Protein AF-A0A937Q9D7-F1 (afdb_monomer_lite)

Structure (mmCIF, N/CA/C/O backbone):
data_AF-A0A937Q9D7-F1
#
_entry.id   AF-A0A937Q9D7-F1
#
loop_
_atom_site.group_PDB
_atom_site.id
_atom_site.type_symbol
_atom_site.label_atom_id
_atom_site.label_alt_id
_atom_site.label_comp_id
_atom_site.label_asym_id
_atom_site.label_entity_id
_atom_site.label_seq_id
_atom_site.pdbx_PDB_ins_code
_atom_site.Cartn_x
_atom_site.Cartn_y
_atom_site.Cartn_z
_atom_site.occupancy
_atom_site.B_iso_or_equiv
_atom_site.auth_seq_id
_atom_site.auth_comp_id
_atom_site.auth_asym_id
_atom_site.auth_atom_id
_atom_site.pdbx_PDB_model_num
ATOM 1 N N . MET A 1 1 ? -48.364 -71.935 20.765 1.00 46.84 1 MET A N 1
ATOM 2 C CA . MET A 1 1 ? -47.152 -71.341 20.152 1.00 46.84 1 MET A CA 1
ATOM 3 C C . MET A 1 1 ? -46.944 -69.944 20.730 1.00 46.84 1 MET A C 1
ATOM 5 O O . MET A 1 1 ? -47.754 -69.071 20.459 1.00 46.84 1 MET A O 1
ATOM 9 N N . ARG A 1 2 ? -45.945 -69.744 21.603 1.00 45.09 2 ARG A N 1
ATOM 10 C CA . ARG A 1 2 ? -45.611 -68.429 22.186 1.00 45.09 2 ARG A CA 1
ATOM 11 C C . ARG A 1 2 ? -44.503 -67.786 21.354 1.00 45.09 2 ARG A C 1
ATOM 13 O O . ARG A 1 2 ? -43.410 -68.337 21.288 1.00 45.09 2 ARG A O 1
ATOM 20 N N . VAL A 1 3 ? -44.779 -66.634 20.749 1.00 51.69 3 VAL A N 1
ATOM 21 C CA . VAL A 1 3 ? -43.766 -65.809 20.076 1.00 51.69 3 VAL A CA 1
ATOM 22 C C . VAL A 1 3 ? -43.289 -64.756 21.074 1.00 51.69 3 VAL A C 1
ATOM 24 O O . VAL A 1 3 ? -44.047 -63.870 21.465 1.00 51.69 3 VAL A O 1
ATOM 27 N N . ALA A 1 4 ? -42.047 -64.891 21.532 1.00 53.00 4 ALA A N 1
ATOM 28 C CA . ALA A 1 4 ? -41.408 -63.940 22.432 1.00 53.00 4 ALA A CA 1
ATOM 29 C C . ALA A 1 4 ? -41.024 -62.663 21.665 1.00 53.00 4 ALA A C 1
ATOM 31 O O . ALA A 1 4 ? -40.220 -62.710 20.735 1.00 53.00 4 ALA A O 1
ATOM 32 N N . LYS A 1 5 ? -41.582 -61.515 22.062 1.00 58.03 5 LYS A N 1
ATOM 33 C CA . LYS A 1 5 ? -41.148 -60.190 21.595 1.00 58.03 5 LYS A CA 1
ATOM 34 C C . LYS A 1 5 ? -39.935 -59.754 22.425 1.00 58.03 5 LYS A C 1
ATOM 36 O O . LYS A 1 5 ? -40.060 -59.582 23.634 1.00 58.03 5 LYS A O 1
ATOM 41 N N . ARG A 1 6 ? -38.765 -59.593 21.797 1.00 57.94 6 ARG A N 1
ATOM 42 C CA . ARG A 1 6 ? -37.577 -58.983 22.428 1.00 57.94 6 ARG A CA 1
ATOM 43 C C . ARG A 1 6 ? -37.662 -57.451 22.320 1.00 57.94 6 ARG A C 1
ATOM 45 O O . ARG A 1 6 ? -38.035 -56.974 21.248 1.00 57.94 6 ARG A O 1
ATOM 52 N N . PRO A 1 7 ? -37.326 -56.676 23.369 1.00 53.84 7 PRO A N 1
ATOM 53 C CA . PRO A 1 7 ? -37.345 -55.222 23.294 1.00 53.84 7 PRO A CA 1
ATOM 54 C C . PRO A 1 7 ? -36.104 -54.693 22.564 1.00 53.84 7 PRO A C 1
ATOM 56 O O . PRO A 1 7 ? -34.969 -55.072 22.849 1.00 53.84 7 PRO A O 1
ATOM 59 N N . LEU A 1 8 ? -36.357 -53.808 21.604 1.00 56.91 8 LEU A N 1
ATOM 60 C CA . LEU A 1 8 ? -35.384 -53.100 20.783 1.00 56.91 8 LEU A CA 1
ATOM 61 C C . LEU A 1 8 ? -34.920 -51.843 21.539 1.00 56.91 8 LEU A C 1
ATOM 63 O O . LEU A 1 8 ? -35.506 -50.778 21.381 1.00 56.91 8 LEU A O 1
ATOM 67 N N . ILE A 1 9 ? -33.916 -51.953 22.407 1.00 57.06 9 ILE A N 1
ATOM 68 C CA . ILE A 1 9 ? -33.336 -50.785 23.095 1.00 57.06 9 ILE A CA 1
ATOM 69 C C . ILE A 1 9 ? -31.821 -50.939 23.111 1.00 57.06 9 ILE A C 1
ATOM 71 O O . ILE A 1 9 ? -31.290 -51.428 24.092 1.00 57.06 9 ILE A O 1
ATOM 75 N N . PHE A 1 10 ? -31.112 -50.574 22.038 1.00 50.47 10 PHE A N 1
ATOM 76 C CA . PHE A 1 10 ? -29.638 -50.539 22.081 1.00 50.47 10 PHE A CA 1
ATOM 77 C C . PHE A 1 10 ? -28.997 -49.660 20.994 1.00 50.47 10 PHE A C 1
ATOM 79 O O . PHE A 1 10 ? -28.004 -50.065 20.409 1.00 50.47 10 PHE A O 1
ATOM 86 N N . HIS A 1 11 ? -29.528 -48.477 20.659 1.00 49.62 11 HIS A N 1
ATOM 87 C CA . HIS A 1 11 ? -28.876 -47.601 19.655 1.00 49.62 11 HIS A CA 1
ATOM 88 C C . HIS A 1 11 ? -28.553 -46.168 20.132 1.00 49.62 11 HIS A C 1
ATOM 90 O O . HIS A 1 11 ? -27.948 -45.417 19.376 1.00 49.62 11 HIS A O 1
ATOM 96 N N . SER A 1 12 ? -28.859 -45.770 21.377 1.00 50.38 12 SER A N 1
ATOM 97 C CA . SER A 1 12 ? -28.659 -44.373 21.829 1.00 50.38 12 SER A CA 1
ATOM 98 C C . SER A 1 12 ? -27.481 -44.131 22.789 1.00 50.38 12 SER A C 1
ATOM 100 O O . SER A 1 12 ? -27.460 -43.100 23.456 1.00 50.38 12 SER A O 1
ATOM 102 N N . LEU A 1 13 ? -26.506 -45.045 22.897 1.00 51.97 13 LEU A N 1
ATOM 103 C CA . LEU A 1 13 ? -25.397 -44.906 23.864 1.00 51.97 13 LEU A CA 1
ATOM 104 C C . LEU A 1 13 ? -24.037 -44.524 23.240 1.00 51.97 13 LEU A C 1
ATOM 106 O O . LEU A 1 13 ? -23.070 -44.327 23.965 1.00 51.97 13 LEU A O 1
ATOM 110 N N . LEU A 1 14 ? -23.952 -44.390 21.910 1.00 52.66 14 LEU A N 1
ATOM 111 C CA . LEU A 1 14 ? -22.683 -44.203 21.180 1.00 52.66 14 LEU A CA 1
ATOM 112 C C . LEU A 1 14 ? -22.580 -42.863 20.425 1.00 52.66 14 LEU A C 1
ATOM 114 O O . LEU A 1 14 ? -21.664 -42.665 19.638 1.00 52.66 14 LEU A O 1
ATOM 118 N N . ILE A 1 15 ? -23.507 -41.927 20.659 1.00 54.16 15 ILE A N 1
ATOM 119 C CA . ILE A 1 15 ? -23.496 -40.592 20.022 1.00 54.16 15 ILE A CA 1
ATOM 120 C C . ILE A 1 15 ? -22.912 -39.529 20.971 1.00 54.16 15 ILE A C 1
ATOM 122 O O . ILE A 1 15 ? -22.210 -38.617 20.543 1.00 54.16 15 ILE A O 1
ATOM 126 N N . ILE A 1 16 ? -23.134 -39.684 22.278 1.00 56.09 16 ILE A N 1
ATOM 127 C CA . ILE A 1 16 ? -22.709 -38.732 23.315 1.00 56.09 16 ILE A CA 1
ATOM 128 C C . ILE A 1 16 ? -21.172 -38.603 23.439 1.00 56.09 16 ILE A C 1
ATOM 130 O O . ILE A 1 16 ? -20.695 -37.467 23.487 1.00 56.09 16 ILE A O 1
ATOM 134 N N . PRO A 1 17 ? -20.357 -39.684 23.434 1.00 54.94 17 PRO A N 1
ATOM 135 C CA . PRO A 1 17 ? -18.904 -39.528 23.555 1.00 54.94 17 PRO A CA 1
ATOM 136 C C . PRO A 1 17 ? -18.255 -38.940 22.291 1.00 54.94 17 PRO A C 1
ATOM 138 O O . PRO A 1 17 ? -17.261 -38.226 22.395 1.00 54.94 17 PRO A O 1
ATOM 141 N N . PHE A 1 18 ? -18.833 -39.176 21.107 1.00 54.84 18 PHE A N 1
ATOM 142 C CA . PHE A 1 18 ? -18.338 -38.595 19.855 1.00 54.84 18 PHE A CA 1
ATOM 143 C C . PHE A 1 18 ? -18.594 -37.081 19.796 1.00 54.84 18 PHE A C 1
ATOM 145 O O . PHE A 1 18 ? -17.714 -36.323 19.397 1.00 54.84 18 PHE A O 1
ATOM 152 N N . LEU A 1 19 ? -19.758 -36.621 20.274 1.00 56.25 19 LEU A N 1
ATOM 153 C CA . LEU A 1 19 ? -20.078 -35.192 20.332 1.00 56.25 19 LEU A CA 1
ATOM 154 C C . LEU A 1 19 ? -19.148 -34.428 21.292 1.00 56.25 19 LEU A C 1
ATOM 156 O O . LEU A 1 19 ? -18.675 -33.342 20.960 1.00 56.25 19 LEU A O 1
ATOM 160 N N . LEU A 1 20 ? -18.835 -35.019 22.451 1.00 56.97 20 LEU A N 1
ATOM 161 C CA . LEU A 1 20 ? -17.885 -34.455 23.416 1.00 56.97 20 LEU A CA 1
ATOM 162 C C . LEU A 1 20 ? -16.473 -34.330 22.825 1.00 56.97 20 LEU A C 1
ATOM 164 O O . LEU A 1 20 ? -15.837 -33.292 22.996 1.00 56.97 20 LEU A O 1
ATOM 168 N N . PHE A 1 21 ? -16.010 -35.328 22.067 1.00 56.12 21 PHE A N 1
ATOM 169 C CA . PHE A 1 21 ? -14.682 -35.307 21.442 1.00 56.12 21 PHE A CA 1
ATOM 170 C C . PHE A 1 21 ? -14.539 -34.225 20.354 1.00 56.12 21 PHE A C 1
ATOM 172 O O . PHE A 1 21 ? -13.489 -33.595 20.230 1.00 56.12 21 PHE A O 1
ATOM 179 N N . VAL A 1 22 ? -15.605 -33.953 19.590 1.00 57.72 22 VAL A N 1
ATOM 180 C CA . VAL A 1 22 ? -15.598 -32.892 18.565 1.00 57.72 22 VAL A CA 1
ATOM 181 C C . VAL A 1 22 ? -15.504 -31.496 19.199 1.00 57.72 22 VAL A C 1
ATOM 183 O O . VAL A 1 22 ? -14.826 -30.622 18.658 1.00 57.72 22 VAL A O 1
ATOM 186 N N . THR A 1 23 ? -16.118 -31.274 20.367 1.00 56.69 23 THR A N 1
ATOM 187 C CA . THR A 1 23 ? -16.059 -29.962 21.041 1.00 56.69 23 THR A CA 1
ATOM 188 C C . THR A 1 23 ? -14.680 -29.627 21.616 1.00 56.69 23 THR A C 1
ATOM 190 O O . THR A 1 23 ? -14.238 -28.484 21.501 1.00 56.69 23 THR A O 1
ATOM 193 N N . THR A 1 24 ? -13.948 -30.602 22.164 1.00 59.19 24 THR A N 1
ATOM 194 C CA . THR A 1 24 ? -12.579 -30.385 22.667 1.00 59.19 24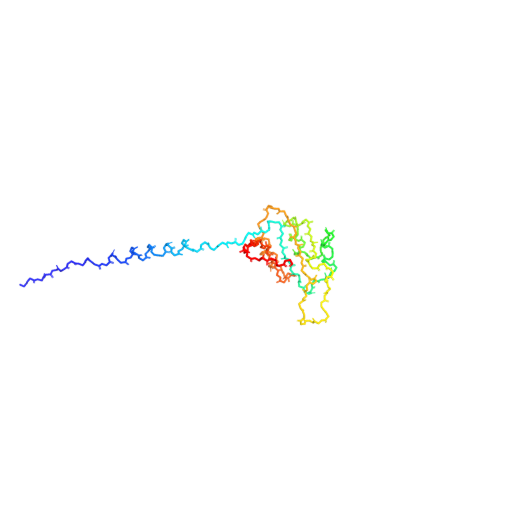 THR A CA 1
ATOM 195 C C . THR A 1 24 ? -11.580 -30.132 21.542 1.00 59.19 24 THR A C 1
ATOM 197 O O . THR A 1 24 ? -10.696 -29.291 21.698 1.00 59.19 24 THR A O 1
ATOM 200 N N . ALA A 1 25 ? -11.739 -30.787 20.387 1.00 57.78 25 ALA A N 1
ATOM 201 C CA . ALA A 1 25 ? -10.895 -30.536 19.218 1.00 57.78 25 ALA A CA 1
ATOM 202 C C . ALA A 1 25 ? -11.074 -29.112 18.650 1.00 57.78 25 ALA A C 1
ATOM 204 O O . ALA A 1 25 ? -10.101 -28.501 18.212 1.00 57.78 25 ALA A O 1
ATOM 205 N N . MET A 1 26 ? -12.292 -28.559 18.700 1.00 58.47 26 MET A N 1
ATOM 206 C CA . MET A 1 26 ? -12.578 -27.177 18.281 1.00 58.47 26 MET A CA 1
ATOM 207 C C . MET A 1 26 ? -11.990 -26.126 19.239 1.00 58.47 26 MET A C 1
ATOM 209 O O . MET A 1 26 ? -11.541 -25.078 18.782 1.00 58.47 26 MET A O 1
ATOM 213 N N . LEU A 1 27 ? -11.934 -26.407 20.547 1.00 56.22 27 LEU A N 1
ATOM 214 C CA . LEU A 1 27 ? -11.335 -25.506 21.546 1.00 56.22 27 LEU A CA 1
ATOM 215 C C . LEU A 1 27 ? -9.797 -25.492 21.515 1.00 56.22 27 LEU A C 1
ATOM 217 O O . LEU A 1 27 ? -9.184 -24.503 21.903 1.00 56.22 27 LEU A O 1
ATOM 221 N N . ALA A 1 28 ? -9.156 -26.560 21.036 1.00 56.25 28 ALA A N 1
ATOM 222 C CA . ALA A 1 28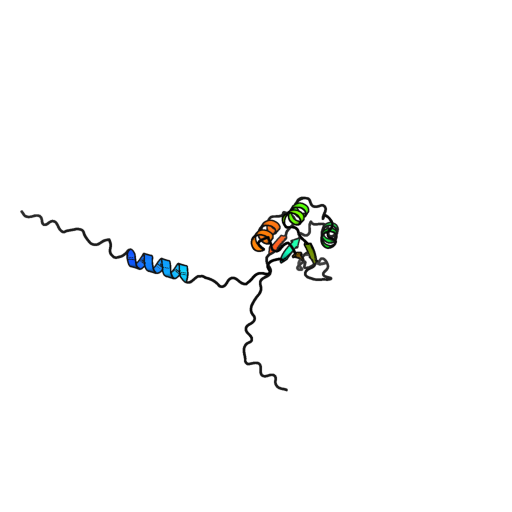 ? -7.695 -26.684 21.024 1.00 56.25 28 ALA A CA 1
ATOM 223 C C . ALA A 1 28 ? -6.997 -25.940 19.867 1.00 56.25 28 ALA A C 1
ATOM 225 O O . ALA A 1 28 ? -5.772 -25.992 19.760 1.00 56.25 28 ALA A O 1
ATOM 226 N N . MET A 1 29 ? -7.742 -25.255 18.991 1.00 51.59 29 MET A N 1
ATOM 227 C CA . MET A 1 29 ? -7.188 -24.605 17.798 1.00 51.59 29 MET A CA 1
ATOM 228 C C . MET A 1 29 ? -7.273 -23.074 17.840 1.00 51.59 29 MET A C 1
ATOM 230 O O . MET A 1 29 ? -7.439 -22.420 16.811 1.00 51.59 29 MET A O 1
ATOM 234 N N . GLU A 1 30 ? -7.093 -22.476 19.015 1.00 54.22 30 GLU A N 1
ATOM 235 C CA . GLU A 1 30 ? -6.803 -21.045 19.131 1.00 54.22 30 GLU A CA 1
ATOM 236 C C . GLU A 1 30 ? -5.316 -20.811 18.824 1.00 54.22 30 GLU A C 1
ATOM 238 O O . GLU A 1 30 ? -4.466 -20.655 19.696 1.00 54.22 30 GLU A O 1
ATOM 243 N N . ARG A 1 31 ? -4.968 -20.879 17.533 1.00 57.16 31 ARG A N 1
ATOM 244 C CA . ARG A 1 31 ? -3.633 -20.518 17.039 1.00 57.16 31 ARG A CA 1
ATOM 245 C C . ARG A 1 31 ? -3.370 -19.063 17.433 1.00 57.16 31 ARG A C 1
ATOM 247 O O . ARG A 1 31 ? -4.127 -18.194 16.998 1.00 57.16 31 ARG A O 1
ATOM 254 N N . GLU A 1 32 ? -2.313 -18.793 18.203 1.00 58.72 32 GLU A N 1
ATOM 255 C CA . GLU A 1 32 ? -1.887 -17.422 18.513 1.00 58.72 32 GLU A CA 1
ATOM 256 C C . GLU A 1 32 ? -1.725 -16.637 17.204 1.00 58.72 32 GLU A C 1
ATOM 258 O O . GLU A 1 32 ? -0.806 -16.874 16.414 1.00 58.72 32 GLU A O 1
ATOM 263 N N . ARG A 1 33 ? -2.665 -15.731 16.918 1.00 58.66 33 ARG A N 1
ATOM 264 C CA . ARG A 1 33 ? -2.555 -14.853 15.754 1.00 58.66 33 ARG A CA 1
ATOM 265 C C . ARG A 1 33 ? -1.466 -13.827 16.061 1.00 58.66 33 ARG A C 1
ATOM 267 O O . ARG A 1 33 ? -1.503 -13.231 17.140 1.00 58.66 33 ARG A O 1
ATOM 274 N N . PRO A 1 34 ? -0.508 -13.592 15.147 1.00 67.25 34 PRO A N 1
ATOM 275 C CA . PRO A 1 34 ? 0.490 -12.556 15.360 1.00 67.25 34 PRO A CA 1
ATOM 276 C C . PRO A 1 34 ? -0.218 -11.215 15.567 1.00 67.25 34 PRO A C 1
ATOM 278 O O . PRO A 1 34 ? -1.180 -10.899 14.863 1.00 67.25 34 PRO A O 1
ATOM 281 N N . SER A 1 35 ? 0.243 -10.432 16.543 1.00 79.31 35 SER A N 1
ATOM 282 C CA . SER A 1 35 ? -0.258 -9.070 16.733 1.00 79.31 35 SER A CA 1
ATOM 283 C C . SER A 1 35 ? 0.040 -8.244 15.481 1.00 79.31 35 SER A C 1
ATOM 285 O O . SER A 1 35 ? 1.065 -8.446 14.841 1.00 79.31 35 SER A O 1
ATOM 287 N N . VAL A 1 36 ? -0.850 -7.331 15.101 1.00 84.12 36 VAL A N 1
ATOM 288 C CA . VAL A 1 36 ? -0.742 -6.554 13.856 1.00 84.12 36 VAL A CA 1
ATOM 289 C C . VAL A 1 36 ? -0.560 -5.071 14.178 1.00 84.12 36 VAL A C 1
ATOM 291 O O . VAL A 1 36 ? -1.133 -4.572 15.145 1.00 84.12 36 VAL A O 1
ATOM 294 N N . VAL A 1 37 ? 0.223 -4.350 13.371 1.00 83.50 37 VAL A N 1
ATOM 295 C CA . VAL A 1 37 ? 0.313 -2.882 13.448 1.00 83.50 37 VAL A CA 1
ATOM 296 C C . VAL A 1 37 ? -1.030 -2.262 13.047 1.00 83.50 37 VAL A C 1
ATOM 298 O O . VAL A 1 37 ? -1.481 -2.424 11.916 1.00 83.50 37 VAL A O 1
ATOM 301 N N . GLY A 1 38 ? -1.656 -1.534 13.974 1.00 89.19 38 GLY A N 1
ATOM 302 C CA . GLY A 1 38 ? -3.052 -1.097 13.856 1.00 89.19 38 GLY A CA 1
ATOM 303 C C . GLY A 1 38 ? -3.359 -0.011 12.816 1.00 89.19 38 GLY A C 1
ATOM 304 O O . GLY A 1 38 ? -4.524 0.186 12.498 1.00 89.19 38 GLY A O 1
ATOM 305 N N . ASP A 1 39 ? -2.366 0.713 12.294 1.00 94.19 39 ASP A N 1
ATOM 306 C CA . ASP A 1 39 ? -2.587 1.876 11.413 1.00 94.19 39 ASP A CA 1
ATOM 307 C C . ASP A 1 39 ? -1.850 1.809 10.071 1.00 94.19 39 ASP A C 1
ATOM 309 O O . ASP A 1 39 ? -1.849 2.790 9.324 1.00 94.19 39 ASP A O 1
ATOM 313 N N . THR A 1 40 ? -1.168 0.699 9.782 1.00 96.75 40 THR A N 1
ATOM 314 C CA . THR A 1 40 ? -0.250 0.615 8.644 1.00 96.75 40 THR A CA 1
ATOM 315 C C . THR A 1 40 ? -0.361 -0.728 7.931 1.00 96.75 40 THR A C 1
ATOM 317 O O . THR A 1 40 ? -0.258 -1.787 8.548 1.00 96.75 40 THR A O 1
ATOM 320 N N . ILE A 1 41 ? -0.469 -0.677 6.603 1.00 97.69 41 ILE A N 1
ATOM 321 C CA . ILE A 1 41 ? -0.370 -1.844 5.715 1.00 97.69 41 ILE A CA 1
ATOM 322 C C . ILE A 1 41 ? 0.776 -1.673 4.715 1.00 97.69 41 ILE A C 1
ATOM 324 O O . ILE A 1 41 ? 1.256 -0.562 4.471 1.00 97.69 41 ILE A O 1
ATOM 328 N N . ILE A 1 42 ? 1.205 -2.785 4.125 1.00 98.00 42 ILE A N 1
ATOM 329 C CA . ILE A 1 42 ? 2.108 -2.822 2.976 1.00 98.00 42 ILE A CA 1
ATOM 330 C C . ILE A 1 42 ? 1.279 -3.012 1.714 1.00 98.00 42 ILE A C 1
ATOM 332 O O . ILE A 1 42 ? 0.430 -3.896 1.669 1.00 98.00 42 ILE A O 1
ATOM 336 N N . VAL A 1 43 ? 1.559 -2.219 0.686 1.00 97.75 43 VAL A N 1
ATOM 337 C CA . VAL A 1 43 ? 0.925 -2.310 -0.632 1.00 97.75 43 VAL A CA 1
ATOM 338 C C . VAL A 1 43 ? 2.015 -2.360 -1.693 1.00 97.75 43 VAL A C 1
ATOM 340 O O . VAL A 1 43 ? 2.916 -1.518 -1.690 1.00 97.75 43 VAL A O 1
ATOM 343 N N . LYS A 1 44 ? 1.938 -3.326 -2.611 1.00 97.25 44 LYS A N 1
ATOM 344 C CA . LYS A 1 44 ? 2.742 -3.337 -3.834 1.00 97.25 44 LYS A CA 1
ATOM 345 C C . LYS A 1 44 ? 1.867 -2.972 -5.023 1.00 97.25 44 LYS A C 1
ATOM 347 O O . LYS A 1 44 ? 0.843 -3.610 -5.251 1.00 97.25 44 LYS A O 1
ATOM 352 N N . PHE A 1 45 ? 2.272 -1.963 -5.786 1.00 96.38 45 PHE A N 1
ATOM 353 C CA . PHE A 1 45 ? 1.569 -1.557 -7.004 1.00 96.38 45 PHE A CA 1
ATOM 354 C C . PHE A 1 45 ? 2.092 -2.307 -8.227 1.00 96.38 45 PHE A C 1
ATOM 356 O O . PHE A 1 45 ? 3.286 -2.600 -8.324 1.00 96.38 45 PHE A O 1
ATOM 363 N N . LYS A 1 46 ? 1.206 -2.569 -9.191 1.00 95.19 46 LYS A N 1
ATOM 364 C CA . LYS A 1 46 ? 1.572 -3.237 -10.444 1.00 95.19 46 LYS A CA 1
ATOM 365 C C . LYS A 1 46 ? 2.525 -2.386 -11.295 1.00 95.19 46 LYS A C 1
ATOM 367 O O . LYS A 1 46 ? 2.484 -1.153 -11.216 1.00 95.19 46 LYS A O 1
ATOM 372 N N . PRO A 1 47 ? 3.323 -3.014 -12.182 1.00 90.69 47 PRO A N 1
ATOM 373 C CA . PRO A 1 47 ? 4.183 -2.327 -13.145 1.00 90.69 47 PRO A CA 1
ATOM 374 C C . PRO A 1 47 ? 3.472 -1.320 -14.059 1.00 90.69 47 PRO A C 1
ATOM 376 O O . PRO A 1 47 ? 4.064 -0.311 -14.442 1.00 90.69 47 PRO A O 1
ATOM 379 N N . SER A 1 48 ? 2.199 -1.580 -14.372 1.00 86.94 48 SER A N 1
ATOM 380 C CA . SER A 1 48 ? 1.358 -0.740 -15.233 1.00 86.94 48 SER A CA 1
ATOM 381 C C . SER A 1 48 ? 1.026 0.628 -14.636 1.00 86.94 48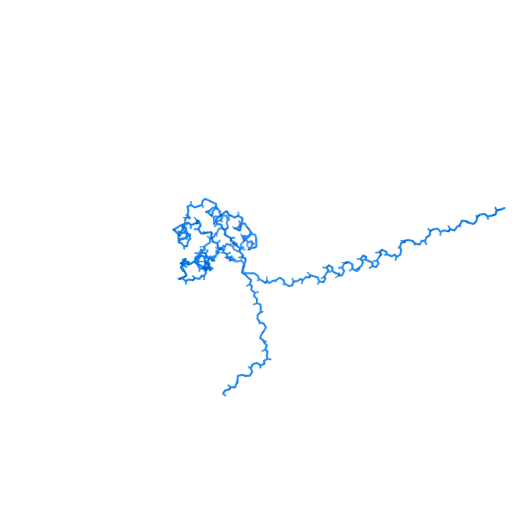 SER A C 1
ATOM 383 O O . SER A 1 48 ? 0.593 1.514 -15.365 1.00 86.94 48 SER A O 1
ATOM 385 N N . LEU A 1 49 ? 1.218 0.817 -13.327 1.00 88.62 49 LEU A N 1
ATOM 386 C CA . LEU A 1 49 ? 1.016 2.108 -12.685 1.00 88.62 49 LEU A CA 1
ATOM 387 C C . LEU A 1 49 ? 2.191 3.040 -12.981 1.00 88.62 49 LEU A C 1
ATOM 389 O O . LEU A 1 49 ? 3.349 2.672 -12.752 1.00 88.62 49 LEU A O 1
ATOM 393 N N . GLU A 1 50 ? 1.904 4.255 -13.445 1.00 87.00 50 GLU A N 1
ATOM 394 C CA . GLU A 1 50 ? 2.941 5.258 -13.672 1.00 87.00 50 GLU A CA 1
ATOM 395 C C . GLU A 1 50 ? 3.601 5.679 -12.353 1.00 87.00 50 GLU A C 1
ATOM 397 O O . GLU A 1 50 ? 2.929 6.020 -11.377 1.00 87.00 50 GLU A O 1
ATOM 402 N N . LEU A 1 51 ? 4.937 5.738 -12.337 1.00 81.19 51 LEU A N 1
ATOM 403 C CA . LEU A 1 51 ? 5.704 6.184 -11.166 1.00 81.19 51 LEU A CA 1
ATOM 404 C C . LEU A 1 51 ? 5.291 7.589 -10.708 1.00 81.19 51 LEU A C 1
ATOM 406 O O . LEU A 1 51 ? 5.251 7.855 -9.509 1.00 81.19 51 LEU A O 1
ATOM 410 N N . ASN A 1 52 ? 4.919 8.469 -11.641 1.00 83.25 52 ASN A N 1
ATOM 411 C CA . ASN A 1 52 ? 4.449 9.821 -11.336 1.00 83.25 52 ASN A CA 1
ATOM 412 C C . ASN A 1 52 ? 3.179 9.821 -10.479 1.00 83.25 52 ASN A C 1
ATOM 414 O O . ASN A 1 52 ? 3.066 10.629 -9.556 1.00 83.25 52 ASN A O 1
ATOM 418 N N . SER A 1 53 ? 2.238 8.912 -10.743 1.00 84.06 53 SER A N 1
ATOM 419 C CA . SER A 1 53 ? 1.039 8.746 -9.918 1.00 84.06 53 SER A CA 1
ATOM 420 C C . SER A 1 53 ? 1.392 8.332 -8.495 1.00 84.06 53 SER A C 1
ATOM 422 O O . SER A 1 53 ? 0.834 8.861 -7.535 1.00 84.06 53 SER A O 1
ATOM 424 N N . ILE A 1 54 ? 2.377 7.447 -8.346 1.00 81.19 54 ILE A N 1
ATOM 425 C CA . ILE A 1 54 ? 2.824 6.974 -7.037 1.00 81.19 54 ILE A CA 1
ATOM 426 C C . ILE A 1 54 ? 3.573 8.078 -6.277 1.00 81.19 54 ILE A C 1
ATOM 428 O O . ILE A 1 54 ? 3.322 8.303 -5.094 1.00 81.19 54 ILE A O 1
ATOM 432 N N . ILE A 1 55 ? 4.438 8.836 -6.956 1.00 83.44 55 ILE A N 1
ATOM 433 C CA . ILE A 1 55 ? 5.139 9.989 -6.374 1.00 83.44 55 ILE A CA 1
ATOM 434 C C . ILE A 1 55 ? 4.131 11.027 -5.870 1.00 83.44 55 ILE A C 1
ATOM 436 O O . ILE A 1 55 ? 4.277 11.527 -4.754 1.00 83.44 55 ILE A O 1
ATOM 440 N N . LYS A 1 56 ? 3.069 11.316 -6.631 1.00 85.62 56 LYS A N 1
ATOM 441 C CA . LYS A 1 56 ? 2.000 12.218 -6.175 1.00 85.62 56 LYS A CA 1
ATOM 442 C C . LYS A 1 56 ? 1.382 11.738 -4.862 1.00 85.62 56 LYS A C 1
ATOM 444 O O . LYS A 1 56 ? 1.275 12.541 -3.938 1.00 85.62 56 LYS A O 1
ATOM 449 N N . MET A 1 57 ? 1.084 10.444 -4.734 1.00 86.38 57 MET A N 1
ATOM 450 C CA . MET A 1 57 ? 0.565 9.875 -3.482 1.00 86.38 57 MET A CA 1
ATOM 451 C C . MET A 1 57 ? 1.522 10.082 -2.309 1.00 86.38 57 MET A C 1
ATOM 453 O O . MET A 1 57 ? 1.082 10.464 -1.227 1.00 86.38 57 MET A O 1
ATOM 457 N N . THR A 1 58 ? 2.830 9.891 -2.516 1.00 83.75 58 THR A N 1
ATOM 458 C CA . THR A 1 58 ? 3.828 10.131 -1.456 1.00 83.75 58 THR A CA 1
ATOM 459 C C . THR A 1 58 ? 3.922 11.598 -1.028 1.00 83.75 58 THR A C 1
ATOM 461 O O . THR A 1 58 ? 4.322 11.891 0.092 1.00 83.75 58 THR A O 1
ATOM 464 N N . GLN A 1 59 ? 3.495 12.525 -1.889 1.00 84.06 59 GLN A N 1
ATOM 465 C CA . GLN A 1 59 ? 3.389 13.957 -1.594 1.00 84.06 59 GLN A CA 1
ATOM 466 C C . GLN A 1 59 ? 2.009 14.356 -1.041 1.00 84.06 59 GLN A C 1
ATOM 468 O O . GLN A 1 59 ? 1.723 15.547 -0.929 1.00 84.06 59 GLN A O 1
ATOM 473 N N . GLY A 1 60 ? 1.122 13.394 -0.760 1.00 84.38 60 GLY A N 1
ATOM 474 C CA . GLY A 1 60 ? -0.254 13.659 -0.326 1.00 84.38 60 GLY A CA 1
ATOM 475 C C . GLY A 1 60 ? -1.156 14.238 -1.423 1.00 84.38 60 GLY A C 1
ATOM 476 O O . GLY A 1 60 ? -2.211 14.795 -1.124 1.00 84.38 60 GLY A O 1
ATOM 477 N N . LYS A 1 61 ? -0.754 14.136 -2.694 1.00 90.12 61 LYS A N 1
ATOM 478 C CA . LYS A 1 61 ? -1.532 14.590 -3.853 1.00 90.12 61 LYS A CA 1
ATOM 479 C C . LYS A 1 61 ? -2.319 13.424 -4.465 1.00 90.12 61 LYS A C 1
ATOM 481 O O . LYS A 1 61 ? -1.892 12.275 -4.341 1.00 90.12 61 LYS A O 1
ATOM 486 N N . PRO A 1 62 ? -3.427 13.703 -5.178 1.00 89.31 62 PRO A N 1
ATOM 487 C CA . PRO A 1 62 ? -4.149 12.681 -5.929 1.00 89.31 62 PRO A CA 1
ATOM 488 C C . PRO A 1 62 ? -3.231 11.950 -6.911 1.00 89.31 62 PRO A C 1
ATOM 490 O O . PRO A 1 62 ? -2.440 12.575 -7.625 1.00 89.31 62 PRO A O 1
ATOM 493 N N . SER A 1 63 ? -3.358 10.628 -6.961 1.00 89.81 63 SER A N 1
ATOM 494 C CA . SER A 1 63 ? -2.600 9.763 -7.865 1.00 89.81 63 SER A CA 1
ATOM 495 C C . SER A 1 63 ? -3.006 9.968 -9.329 1.00 89.81 63 SER A C 1
ATOM 497 O O . SER A 1 63 ? -2.197 9.754 -10.234 1.00 89.81 63 SER A O 1
ATOM 499 N N . GLY A 1 64 ? -4.246 10.417 -9.567 1.00 90.38 64 GLY A N 1
ATOM 500 C CA . GLY A 1 64 ? -4.866 10.475 -10.891 1.00 90.38 64 GLY A CA 1
ATOM 501 C C . GLY A 1 64 ? -5.554 9.166 -11.288 1.00 90.38 64 GLY A C 1
ATOM 502 O O . GLY A 1 64 ? -6.160 9.099 -12.353 1.00 90.38 64 GLY A O 1
ATOM 503 N N . ILE A 1 65 ? -5.497 8.140 -10.434 1.00 92.12 65 ILE A N 1
ATOM 504 C CA . ILE A 1 65 ? -6.194 6.868 -10.616 1.00 92.12 65 ILE A CA 1
ATOM 505 C C . ILE A 1 65 ? -7.418 6.869 -9.710 1.00 92.12 65 ILE A C 1
ATOM 507 O O . ILE A 1 65 ? -7.313 6.795 -8.486 1.00 92.12 65 ILE A O 1
ATOM 511 N N . LEU A 1 66 ? -8.599 6.922 -10.322 1.00 94.31 66 LEU A N 1
ATOM 512 C CA . LEU A 1 66 ? -9.863 7.100 -9.608 1.00 94.31 66 LEU A CA 1
ATOM 513 C C . LEU A 1 66 ? -10.115 6.032 -8.531 1.00 94.31 66 LEU A C 1
ATOM 515 O O . LEU A 1 66 ? -10.647 6.355 -7.470 1.00 94.31 66 LEU A O 1
ATOM 519 N N . SER A 1 67 ? -9.766 4.770 -8.793 1.00 95.69 67 SER A N 1
ATOM 520 C CA . SER A 1 67 ? -9.978 3.679 -7.837 1.00 95.69 67 SER A CA 1
ATOM 521 C C . SER A 1 67 ? -9.078 3.827 -6.603 1.00 95.69 67 SER A C 1
ATOM 523 O O . SER A 1 67 ? -9.574 3.818 -5.477 1.00 95.69 67 SER A O 1
ATOM 525 N N . ILE A 1 68 ? -7.794 4.125 -6.811 1.00 95.19 68 ILE A N 1
ATOM 526 C CA . ILE A 1 68 ? -6.817 4.378 -5.748 1.00 95.19 68 ILE A CA 1
ATOM 527 C C . ILE A 1 68 ? -7.161 5.646 -4.959 1.00 95.19 68 ILE A C 1
ATOM 529 O O . ILE A 1 68 ? -7.182 5.618 -3.730 1.00 95.19 68 ILE A O 1
ATOM 533 N N . ASP A 1 69 ? -7.511 6.743 -5.633 1.00 95.50 69 ASP A N 1
ATOM 534 C CA . ASP A 1 69 ? -7.875 8.004 -4.974 1.00 95.50 69 ASP A CA 1
ATOM 535 C C . ASP A 1 69 ? -9.127 7.841 -4.092 1.00 95.50 69 ASP A C 1
ATOM 537 O O . ASP A 1 69 ? -9.213 8.413 -3.000 1.00 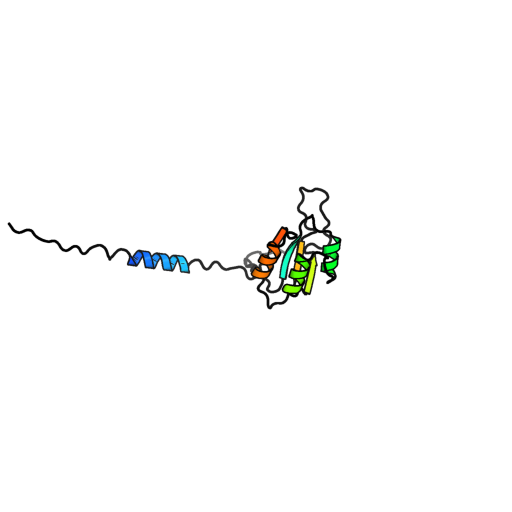95.50 69 ASP A O 1
ATOM 541 N N . ARG A 1 70 ? -10.083 6.997 -4.510 1.00 96.69 70 ARG A N 1
ATOM 542 C CA . ARG A 1 70 ? -11.234 6.615 -3.676 1.00 96.69 70 ARG A CA 1
ATOM 543 C C . ARG A 1 70 ? -10.804 5.835 -2.440 1.00 96.69 70 ARG A C 1
ATOM 545 O O . ARG A 1 70 ? -11.325 6.129 -1.367 1.00 96.69 70 ARG A O 1
ATOM 552 N N . LEU A 1 71 ? -9.878 4.883 -2.557 1.00 96.19 71 LEU A N 1
ATOM 553 C CA . LEU A 1 71 ? -9.366 4.119 -1.412 1.00 96.19 71 LEU A CA 1
ATOM 554 C C . LEU A 1 71 ? -8.626 5.017 -0.415 1.00 96.19 71 LEU A C 1
ATOM 556 O O . LEU A 1 71 ? -8.922 4.979 0.780 1.00 96.19 71 LEU A O 1
ATOM 560 N N . ILE A 1 72 ? -7.743 5.886 -0.912 1.00 95.31 72 ILE A N 1
ATOM 561 C CA . ILE A 1 72 ? -7.012 6.883 -0.115 1.00 95.31 72 ILE A CA 1
ATOM 562 C C . ILE A 1 72 ? -7.991 7.749 0.681 1.00 95.31 72 ILE A C 1
ATOM 564 O O . ILE A 1 72 ? -7.837 7.914 1.894 1.00 95.31 72 ILE A O 1
ATOM 5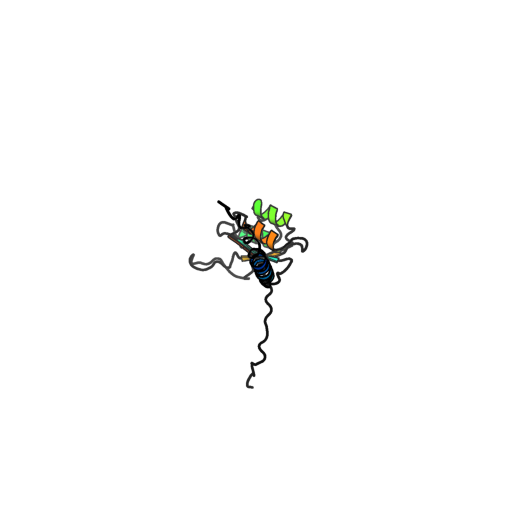68 N N . LYS A 1 73 ? -9.038 8.259 0.023 1.00 95.44 73 LYS A N 1
ATOM 569 C CA . LYS A 1 73 ? -10.068 9.080 0.669 1.00 95.44 73 LYS A CA 1
ATOM 570 C C . LYS A 1 73 ? -10.913 8.278 1.662 1.00 95.44 73 LYS A C 1
ATOM 572 O O . LYS A 1 73 ? -11.157 8.758 2.768 1.00 95.44 73 LYS A O 1
ATOM 577 N N . ARG A 1 74 ? -11.357 7.072 1.285 1.00 96.31 74 ARG A N 1
ATOM 578 C CA . ARG A 1 74 ? -12.222 6.198 2.097 1.00 96.31 74 ARG A CA 1
ATOM 579 C C . ARG A 1 74 ? -11.581 5.871 3.439 1.00 96.31 74 ARG A C 1
ATOM 581 O O . ARG A 1 74 ? -12.225 6.044 4.468 1.00 96.31 74 ARG A O 1
ATOM 588 N N . TYR A 1 75 ? -10.314 5.465 3.415 1.00 96.50 75 TYR A N 1
ATOM 589 C CA . TYR A 1 75 ? -9.566 5.063 4.606 1.00 96.50 75 TYR A CA 1
ATOM 590 C C . TYR A 1 75 ? -8.802 6.215 5.266 1.00 96.50 75 TYR A C 1
ATOM 592 O O . TYR A 1 75 ? -8.075 5.998 6.232 1.00 96.50 75 TYR A O 1
ATOM 600 N N . ARG A 1 76 ? -8.983 7.453 4.781 1.00 95.44 76 ARG A N 1
ATOM 601 C CA . ARG A 1 76 ? -8.314 8.654 5.307 1.00 95.44 76 ARG A CA 1
ATOM 602 C C . ARG A 1 76 ? -6.803 8.441 5.434 1.00 95.44 76 ARG A C 1
ATOM 604 O O . ARG A 1 76 ? -6.221 8.673 6.494 1.00 95.44 76 ARG A O 1
ATOM 611 N N . VAL A 1 77 ? -6.190 7.944 4.360 1.00 95.31 77 VAL A N 1
ATOM 612 C CA . VAL A 1 77 ? -4.748 7.688 4.303 1.00 95.31 77 VAL A CA 1
ATOM 613 C C . VAL A 1 77 ? -4.001 8.987 4.604 1.00 95.31 77 VAL A C 1
ATOM 615 O O . VAL A 1 77 ? -4.237 10.014 3.972 1.00 95.31 77 VAL A O 1
ATOM 618 N N . LYS A 1 78 ? -3.124 8.930 5.605 1.00 95.06 78 LYS A N 1
ATOM 619 C CA . LYS A 1 78 ? -2.345 10.062 6.119 1.00 95.06 78 LYS A CA 1
ATOM 620 C C . LYS A 1 78 ? -0.982 10.155 5.446 1.00 95.06 78 LYS A C 1
ATOM 622 O O . LYS A 1 78 ? -0.453 11.245 5.280 1.00 95.06 78 LYS A O 1
ATOM 627 N N . GLU A 1 79 ? -0.409 9.009 5.091 1.00 95.44 79 GLU A N 1
ATOM 628 C CA . GLU A 1 79 ? 0.944 8.925 4.554 1.00 95.44 79 GLU A CA 1
ATOM 629 C C . GLU A 1 79 ? 1.073 7.717 3.626 1.00 95.44 79 GLU A C 1
ATOM 631 O O . GLU A 1 79 ? 0.581 6.625 3.926 1.00 95.44 79 GLU A O 1
ATOM 636 N N . VAL A 1 80 ? 1.784 7.912 2.518 1.00 95.69 80 VAL A N 1
ATOM 637 C CA . VAL A 1 80 ? 2.272 6.837 1.655 1.00 95.69 80 VAL A CA 1
ATOM 638 C C . VAL A 1 80 ? 3.777 7.016 1.531 1.00 95.69 80 VAL A C 1
ATOM 640 O O . VAL A 1 80 ? 4.239 8.073 1.112 1.00 95.69 80 VAL A O 1
ATOM 643 N N . ARG A 1 81 ? 4.556 5.995 1.888 1.00 95.12 81 ARG A N 1
ATOM 644 C CA . ARG A 1 81 ? 6.024 6.054 1.823 1.00 95.12 81 ARG A CA 1
ATOM 645 C C . ARG A 1 81 ? 6.607 4.768 1.275 1.00 95.12 81 ARG A C 1
ATOM 647 O O . ARG A 1 81 ? 6.079 3.690 1.536 1.00 95.12 81 ARG A O 1
ATOM 654 N N . GLN A 1 82 ? 7.700 4.872 0.530 1.00 94.62 82 GLN A N 1
ATOM 655 C CA . GLN A 1 82 ? 8.377 3.697 -0.013 1.00 94.62 82 GLN A CA 1
ATOM 656 C C . GLN A 1 82 ? 8.926 2.838 1.135 1.00 94.62 82 GLN A C 1
ATOM 658 O O . GLN A 1 82 ? 9.542 3.353 2.069 1.00 94.62 82 GLN A O 1
ATOM 663 N N . GLN A 1 83 ? 8.685 1.528 1.081 1.00 95.00 83 GLN A N 1
ATOM 664 C CA . GLN A 1 83 ? 9.179 0.578 2.079 1.00 95.00 83 GLN A CA 1
ATOM 665 C C . GLN A 1 83 ? 10.705 0.455 2.007 1.00 95.00 83 GLN A C 1
ATOM 667 O O . GLN A 1 83 ? 11.376 0.482 3.036 1.00 95.00 83 GLN A O 1
ATOM 672 N N . PHE A 1 84 ? 11.232 0.313 0.790 1.00 94.81 84 PHE A N 1
ATOM 673 C CA . PHE A 1 84 ? 12.656 0.151 0.510 1.00 94.81 84 PHE A CA 1
ATOM 674 C C . PHE A 1 84 ? 13.193 1.448 -0.092 1.00 94.81 84 PHE A C 1
ATOM 676 O O . PHE A 1 84 ? 13.173 1.641 -1.308 1.00 94.81 84 PHE A O 1
ATOM 683 N N . ILE A 1 85 ? 13.614 2.369 0.772 1.00 91.69 85 ILE A N 1
ATOM 684 C CA . ILE A 1 85 ? 14.077 3.704 0.371 1.00 91.69 85 ILE A CA 1
ATOM 685 C C . ILE A 1 85 ? 15.244 3.580 -0.618 1.00 91.69 85 ILE A C 1
ATOM 687 O O . ILE A 1 85 ? 16.199 2.847 -0.375 1.00 91.69 85 ILE A O 1
ATOM 691 N N . GLY A 1 86 ? 15.156 4.300 -1.739 1.00 89.81 86 GLY A N 1
ATOM 692 C CA . GLY A 1 86 ? 16.201 4.331 -2.768 1.00 89.81 86 GLY A CA 1
ATOM 693 C C . GLY A 1 86 ? 16.174 3.150 -3.741 1.00 89.81 86 GLY A C 1
ATOM 694 O O . GLY A 1 86 ? 16.969 3.126 -4.682 1.00 89.81 86 GLY A O 1
ATOM 695 N N . SER A 1 87 ? 15.254 2.196 -3.563 1.00 92.62 87 SER A N 1
ATOM 696 C CA . SER A 1 87 ? 15.067 1.121 -4.535 1.00 92.62 87 SER A CA 1
ATOM 697 C C . SER A 1 87 ? 14.533 1.669 -5.862 1.00 92.62 87 SER A C 1
ATOM 699 O O . SER A 1 87 ? 13.655 2.536 -5.906 1.00 92.62 87 SER A O 1
ATOM 701 N N . LYS A 1 88 ? 15.101 1.158 -6.956 1.00 91.88 88 LYS A N 1
ATOM 702 C CA . LYS A 1 88 ? 14.762 1.513 -8.337 1.00 91.88 88 LYS A CA 1
ATOM 703 C C . LYS A 1 88 ? 14.131 0.306 -9.035 1.00 91.88 88 LYS A C 1
ATOM 705 O O . LYS A 1 88 ? 14.415 -0.819 -8.618 1.00 91.88 88 LYS A O 1
ATOM 710 N N . PRO A 1 89 ? 13.308 0.519 -10.077 1.00 91.69 89 PRO A N 1
ATOM 711 C CA . PRO A 1 89 ? 12.802 -0.580 -10.886 1.00 91.69 89 PRO A CA 1
ATOM 712 C C . PRO A 1 89 ? 13.960 -1.456 -11.387 1.00 91.69 89 PRO A C 1
ATOM 714 O O . PRO A 1 89 ? 15.000 -0.910 -11.779 1.00 91.69 89 PRO A O 1
ATOM 717 N N . PRO A 1 90 ? 13.823 -2.790 -11.354 1.00 93.06 90 PRO A N 1
ATOM 718 C CA . PRO A 1 90 ? 14.887 -3.682 -11.782 1.00 93.06 90 PRO A CA 1
ATOM 719 C C . PRO A 1 90 ? 15.130 -3.534 -13.287 1.00 93.06 90 PRO A C 1
ATOM 721 O O . PRO A 1 90 ? 14.197 -3.355 -14.068 1.00 93.06 90 PRO A O 1
ATOM 724 N N . GLN A 1 91 ? 16.393 -3.638 -13.704 1.00 93.06 91 GLN A N 1
ATOM 725 C CA . GLN A 1 91 ? 16.744 -3.666 -15.130 1.00 93.06 91 GLN A CA 1
ATOM 726 C C . GLN A 1 91 ? 16.399 -5.016 -15.773 1.00 93.06 91 GLN A C 1
ATOM 728 O O . GLN A 1 91 ? 16.093 -5.083 -16.959 1.00 93.06 91 GLN A O 1
ATOM 733 N N . ASN A 1 92 ? 16.452 -6.093 -14.984 1.00 93.31 92 ASN A N 1
ATOM 734 C CA . ASN A 1 92 ? 16.121 -7.442 -15.419 1.00 93.31 92 ASN A CA 1
ATOM 735 C C . ASN A 1 92 ? 14.716 -7.818 -14.909 1.00 93.31 92 ASN A C 1
ATOM 737 O O . ASN A 1 92 ? 14.517 -7.826 -13.694 1.00 93.31 92 ASN A O 1
ATOM 741 N N . PRO A 1 93 ? 13.761 -8.182 -15.786 1.00 88.25 93 PRO A N 1
ATOM 742 C CA . PRO A 1 93 ? 12.394 -8.523 -15.383 1.00 88.25 93 PRO A CA 1
ATOM 743 C C . PRO A 1 93 ? 12.296 -9.773 -14.494 1.00 88.25 93 PRO A C 1
ATOM 745 O O . PRO A 1 93 ? 11.290 -9.954 -13.817 1.00 88.25 93 PRO A O 1
ATOM 748 N N . ASN A 1 94 ? 13.331 -10.617 -14.456 1.00 93.00 94 ASN A N 1
ATOM 749 C CA . ASN A 1 94 ? 13.379 -11.794 -13.585 1.00 93.00 94 ASN A CA 1
ATOM 750 C C . ASN A 1 94 ? 13.789 -11.455 -12.141 1.00 93.00 94 ASN A C 1
A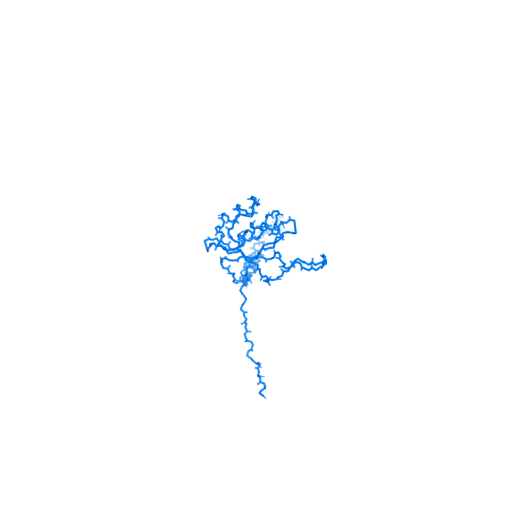TOM 752 O O . ASN A 1 94 ? 13.764 -12.329 -11.275 1.00 93.00 94 ASN A O 1
ATOM 756 N N . GLN A 1 95 ? 14.206 -10.215 -11.869 1.00 94.12 95 GLN A N 1
ATOM 757 C CA . GLN A 1 95 ? 14.532 -9.765 -10.519 1.00 94.12 95 GLN A CA 1
ATOM 758 C C . GLN A 1 95 ? 13.285 -9.233 -9.800 1.00 94.12 95 GLN A C 1
ATOM 760 O O . GLN A 1 95 ? 12.420 -8.617 -10.426 1.00 94.12 95 GLN A O 1
ATOM 765 N N . PRO A 1 96 ? 13.192 -9.414 -8.472 1.00 92.62 96 PRO A N 1
ATOM 766 C CA . PRO A 1 96 ? 12.088 -8.864 -7.699 1.00 92.62 96 PRO A CA 1
ATOM 767 C C . PRO A 1 96 ? 12.102 -7.328 -7.724 1.00 92.62 96 PRO A C 1
ATOM 769 O O . PRO A 1 96 ? 13.092 -6.695 -7.356 1.00 92.62 96 PRO A O 1
ATOM 772 N N . ASP A 1 97 ? 10.975 -6.720 -8.105 1.00 93.50 97 ASP A N 1
ATOM 773 C CA . ASP A 1 97 ? 10.795 -5.266 -8.043 1.00 93.50 97 ASP A CA 1
ATOM 774 C C . ASP A 1 97 ? 10.395 -4.819 -6.628 1.00 93.50 97 ASP A C 1
ATOM 776 O O . ASP A 1 97 ? 9.238 -4.945 -6.215 1.00 93.50 97 ASP A O 1
ATOM 780 N N . LEU A 1 98 ? 11.368 -4.281 -5.891 1.00 95.06 98 LEU A N 1
ATOM 781 C CA . LEU A 1 98 ? 11.167 -3.700 -4.560 1.00 95.06 98 LEU A CA 1
ATOM 782 C C . LEU A 1 98 ? 10.769 -2.217 -4.603 1.00 95.06 98 LEU A C 1
ATOM 784 O O . LEU A 1 98 ? 10.311 -1.677 -3.594 1.00 95.06 98 LEU A O 1
ATOM 788 N N . SER A 1 99 ? 10.910 -1.562 -5.760 1.00 94.31 99 SER A N 1
ATOM 789 C CA . SER A 1 99 ? 10.674 -0.122 -5.908 1.00 94.31 99 SER A CA 1
ATOM 790 C C . SER A 1 99 ? 9.216 0.268 -5.761 1.00 94.31 99 SER A C 1
ATOM 792 O O . SER A 1 99 ? 8.919 1.393 -5.362 1.00 94.31 99 SER A O 1
ATOM 794 N N . ARG A 1 100 ? 8.313 -0.684 -6.003 1.00 94.75 100 ARG A N 1
ATOM 795 C CA . ARG A 1 100 ? 6.864 -0.477 -6.005 1.00 94.75 100 ARG A CA 1
ATOM 796 C C . ARG A 1 100 ? 6.167 -0.883 -4.708 1.00 94.75 100 ARG A C 1
ATOM 798 O O . ARG A 1 100 ? 4.945 -1.012 -4.701 1.00 94.75 100 ARG A O 1
ATOM 805 N N . ILE A 1 101 ? 6.921 -1.099 -3.630 1.00 96.50 101 ILE A N 1
ATOM 806 C CA . ILE A 1 101 ? 6.396 -1.522 -2.326 1.00 96.50 101 ILE A CA 1
ATOM 807 C C . ILE A 1 101 ? 6.339 -0.317 -1.384 1.00 96.50 101 ILE A C 1
ATOM 809 O O . ILE A 1 101 ? 7.353 0.337 -1.128 1.00 96.50 101 ILE A O 1
ATOM 813 N N . TYR A 1 102 ? 5.158 -0.044 -0.832 1.00 96.88 102 TYR A N 1
ATOM 814 C CA . TYR A 1 102 ? 4.877 1.136 -0.020 1.00 96.88 102 TYR A CA 1
ATOM 815 C C . TYR A 1 102 ? 4.210 0.772 1.304 1.00 96.88 102 TYR A C 1
ATOM 817 O O . TYR A 1 102 ? 3.373 -0.126 1.370 1.00 96.88 102 TYR A O 1
ATOM 825 N N . LYS A 1 103 ? 4.550 1.520 2.355 1.00 97.06 103 LYS A N 1
ATOM 826 C CA . LYS A 1 103 ? 3.770 1.587 3.591 1.00 97.06 103 LYS A CA 1
ATOM 827 C C . LYS A 1 103 ? 2.661 2.614 3.401 1.00 97.06 103 LYS A C 1
ATOM 829 O O . LYS A 1 103 ? 2.949 3.766 3.067 1.00 97.06 103 LYS A O 1
ATOM 834 N N . VAL A 1 104 ? 1.426 2.208 3.655 1.00 97.25 104 VAL A N 1
ATOM 835 C CA . VAL A 1 104 ? 0.246 3.076 3.632 1.00 97.25 104 VAL A CA 1
ATOM 836 C C . VAL A 1 104 ? -0.259 3.214 5.059 1.00 97.25 104 VAL A C 1
ATOM 838 O O . VAL A 1 104 ? -0.663 2.223 5.668 1.00 97.25 104 VAL A O 1
ATOM 841 N N . LYS A 1 105 ? -0.211 4.436 5.592 1.00 97.12 105 LYS A N 1
ATOM 842 C CA . LYS A 1 105 ? -0.657 4.769 6.947 1.00 97.12 105 LYS A CA 1
ATOM 843 C C . LYS A 1 105 ? -2.041 5.403 6.904 1.00 97.12 105 LYS A C 1
ATOM 845 O O . LYS A 1 105 ? -2.255 6.346 6.142 1.00 97.12 105 LYS A O 1
ATOM 850 N N . PHE A 1 106 ? -2.963 4.940 7.732 1.00 96.44 106 PHE A N 1
ATOM 851 C CA . PHE A 1 106 ? -4.359 5.387 7.759 1.00 96.44 106 PHE A CA 1
ATOM 852 C C . PHE A 1 106 ? -4.829 5.697 9.189 1.00 96.44 106 PHE A C 1
ATOM 854 O O . PHE A 1 106 ? -4.028 5.807 10.119 1.00 96.44 106 PHE A O 1
ATOM 861 N N . ASP A 1 107 ? -6.118 5.986 9.364 1.00 92.56 107 ASP A N 1
ATOM 862 C CA . ASP A 1 107 ? -6.685 6.265 10.685 1.00 92.56 107 ASP A CA 1
ATOM 863 C C . ASP A 1 107 ? -6.901 4.975 11.496 1.00 92.56 107 ASP A C 1
ATOM 865 O O . ASP A 1 107 ? -7.435 4.006 10.969 1.00 92.56 107 ASP A O 1
ATOM 869 N N . LEU A 1 108 ? -6.587 4.983 12.797 1.00 91.44 108 LEU A N 1
ATOM 870 C CA . LEU A 1 108 ? -6.712 3.816 13.699 1.00 91.44 108 LEU A CA 1
ATOM 871 C C . LEU A 1 108 ? -8.157 3.310 13.871 1.00 91.44 108 LEU A C 1
ATOM 873 O O . LEU A 1 108 ? -8.397 2.307 14.533 1.00 91.44 108 LEU A O 1
ATOM 877 N N . LYS A 1 109 ? -9.131 4.025 13.303 1.00 94.44 109 LYS A N 1
ATOM 878 C CA . LYS A 1 109 ? -10.549 3.656 13.301 1.00 94.44 109 LYS A CA 1
ATOM 879 C C . LYS A 1 109 ? -10.867 2.504 12.348 1.00 94.44 109 LYS A C 1
ATOM 881 O O . LYS A 1 109 ? -11.963 1.960 12.433 1.00 94.44 109 LYS A O 1
ATOM 886 N N . PHE A 1 110 ? -9.962 2.182 11.425 1.00 94.81 110 PHE A N 1
ATOM 887 C CA . PHE A 1 110 ? -10.145 1.117 10.444 1.00 94.81 110 PHE A CA 1
ATOM 888 C C . PHE A 1 110 ? -9.367 -0.133 10.849 1.00 94.81 110 PHE A C 1
ATOM 890 O O . PHE A 1 110 ? -8.244 -0.037 11.339 1.00 94.81 110 PHE A O 1
ATOM 897 N N . GLU A 1 111 ? -9.956 -1.304 10.619 1.00 95.00 111 GLU A N 1
ATOM 898 C CA . GLU A 1 111 ? -9.317 -2.584 10.918 1.00 95.00 111 GLU A CA 1
ATOM 899 C C . GLU A 1 111 ? -8.299 -2.928 9.804 1.00 95.00 111 GLU A C 1
ATOM 901 O O . GLU A 1 111 ? -8.667 -2.918 8.623 1.00 95.00 111 GLU A O 1
ATOM 906 N N . PRO A 1 112 ? -7.008 -3.171 10.119 1.00 95.12 112 PRO A N 1
ATOM 907 C CA . PRO A 1 112 ? -5.963 -3.298 9.097 1.00 95.12 112 PRO A CA 1
ATOM 908 C C . PRO A 1 112 ? -6.175 -4.417 8.078 1.00 95.12 112 PRO A C 1
ATOM 910 O O . PRO A 1 112 ? -5.746 -4.285 6.931 1.00 95.12 112 PRO A O 1
ATOM 913 N N . GLN A 1 113 ? -6.806 -5.518 8.472 1.00 95.56 113 GLN A N 1
ATOM 914 C CA . GLN A 1 113 ? -7.057 -6.680 7.635 1.00 95.56 113 GLN A CA 1
ATOM 915 C C . GLN A 1 113 ? -8.143 -6.356 6.606 1.00 95.56 113 GLN A C 1
ATOM 917 O O . GLN A 1 113 ? -8.006 -6.732 5.442 1.00 95.56 113 GLN A O 1
ATOM 922 N N . GLU A 1 114 ? -9.171 -5.594 6.986 1.00 96.50 114 GLU A N 1
ATOM 923 C CA . GLU A 1 114 ? -10.157 -5.036 6.064 1.00 96.50 114 GLU A CA 1
ATOM 924 C C . GLU A 1 114 ? -9.493 -4.087 5.064 1.00 96.50 114 GLU A C 1
ATOM 926 O O . GLU A 1 114 ? -9.700 -4.238 3.858 1.00 96.50 114 GLU A O 1
ATOM 931 N N . VAL A 1 115 ? -8.661 -3.149 5.537 1.00 97.50 115 VAL A N 1
ATOM 932 C CA . VAL A 1 115 ? -7.964 -2.204 4.649 1.00 97.50 115 VAL A CA 1
ATOM 933 C C . VAL A 1 115 ? -7.073 -2.962 3.664 1.00 97.50 115 VAL A C 1
ATOM 935 O O . VAL A 1 115 ? -7.161 -2.731 2.459 1.00 97.50 115 VAL A O 1
ATOM 938 N N . ALA A 1 116 ? -6.259 -3.907 4.142 1.00 97.88 116 ALA A N 1
ATOM 939 C CA . ALA A 1 116 ? -5.396 -4.722 3.290 1.00 97.88 116 ALA A CA 1
ATOM 940 C C . ALA A 1 116 ? -6.204 -5.514 2.253 1.00 97.88 116 ALA A C 1
ATOM 942 O O . ALA A 1 116 ? -5.866 -5.485 1.070 1.00 97.88 116 ALA A O 1
ATOM 943 N N . ARG A 1 117 ? -7.304 -6.157 2.664 1.00 98.00 117 ARG A N 1
ATOM 944 C CA . ARG A 1 117 ? -8.181 -6.903 1.754 1.00 98.00 117 ARG A CA 1
ATOM 945 C C . ARG A 1 117 ? -8.730 -6.002 0.650 1.00 98.00 117 ARG A C 1
ATOM 947 O O . ARG A 1 117 ? -8.572 -6.318 -0.524 1.00 98.00 117 ARG A O 1
ATOM 954 N N . VAL A 1 118 ? -9.307 -4.856 1.000 1.00 98.00 118 VAL A N 1
ATOM 955 C CA . VAL A 1 118 ? -9.921 -3.956 0.011 1.00 98.00 118 VAL A CA 1
ATOM 956 C C . VAL A 1 118 ? -8.878 -3.334 -0.922 1.00 98.00 118 VAL A C 1
ATOM 958 O O . VAL A 1 118 ? -9.135 -3.199 -2.114 1.00 98.00 118 VAL A O 1
ATOM 961 N N . PHE A 1 119 ? -7.681 -3.001 -0.428 1.00 97.94 119 PHE A N 1
ATOM 962 C CA . PHE A 1 119 ? -6.586 -2.573 -1.304 1.00 97.94 119 PHE A CA 1
ATOM 963 C C . PHE A 1 119 ? -6.144 -3.687 -2.261 1.00 97.94 119 PHE A C 1
ATOM 965 O O . PHE A 1 119 ? -5.881 -3.399 -3.424 1.00 97.94 119 PHE A O 1
ATOM 972 N N . SER A 1 120 ? -6.089 -4.944 -1.810 1.00 98.12 120 SER A N 1
ATOM 973 C CA . SER A 1 120 ? -5.693 -6.084 -2.654 1.00 98.12 120 SER A CA 1
ATOM 974 C C . SER A 1 120 ? -6.680 -6.397 -3.785 1.00 98.12 120 SER A C 1
ATOM 976 O O . SER A 1 120 ? -6.303 -7.032 -4.765 1.00 98.12 120 SER A O 1
ATOM 978 N N . GLU A 1 121 ? -7.924 -5.929 -3.667 1.00 98.06 121 GLU A N 1
ATOM 979 C CA . GLU A 1 121 ? -8.969 -6.081 -4.683 1.00 98.06 121 GLU A CA 1
ATOM 980 C C . GLU A 1 121 ? -8.871 -5.014 -5.799 1.00 98.06 121 GLU A C 1
ATOM 982 O O . GLU A 1 121 ? -9.547 -5.136 -6.822 1.00 98.06 121 GLU A O 1
ATOM 987 N N . ASP A 1 122 ? -8.037 -3.972 -5.647 1.00 97.62 122 ASP A N 1
ATOM 988 C CA . ASP A 1 122 ? -7.875 -2.930 -6.670 1.00 97.62 122 ASP A CA 1
ATOM 989 C C . ASP A 1 122 ? -7.071 -3.439 -7.883 1.00 97.62 122 ASP A C 1
ATOM 991 O O . ASP A 1 122 ? -5.993 -4.019 -7.722 1.00 97.62 122 ASP A O 1
ATOM 995 N N . PRO A 1 123 ? -7.515 -3.170 -9.127 1.00 96.50 123 PRO A N 1
ATOM 996 C CA . PRO A 1 123 ? -6.840 -3.657 -10.329 1.00 96.50 123 PRO A CA 1
ATOM 997 C C . PRO A 1 123 ? -5.399 -3.153 -10.507 1.00 96.50 123 PRO A C 1
ATOM 999 O O . PRO A 1 123 ? -4.649 -3.780 -11.261 1.00 96.50 123 PRO A O 1
ATOM 1002 N N . HIS A 1 124 ? -4.988 -2.074 -9.836 1.00 96.50 124 HIS A N 1
ATOM 1003 C CA . HIS A 1 124 ? -3.635 -1.506 -9.896 1.00 96.50 124 HIS A CA 1
ATOM 1004 C C . HIS A 1 124 ? -2.721 -1.980 -8.759 1.00 96.50 124 HIS A C 1
ATOM 1006 O O . HIS A 1 124 ? -1.531 -1.649 -8.743 1.00 96.50 124 HIS A O 1
ATOM 1012 N N . VAL A 1 125 ? -3.250 -2.758 -7.816 1.00 97.00 125 VAL A N 1
ATOM 1013 C CA . VAL A 1 125 ? -2.504 -3.337 -6.700 1.00 97.00 125 VAL A CA 1
ATOM 1014 C C . VAL A 1 125 ? -2.133 -4.779 -7.045 1.00 97.00 125 VAL A C 1
ATOM 1016 O O . VAL A 1 125 ? -2.937 -5.545 -7.566 1.00 97.00 125 VAL A O 1
ATOM 1019 N N . GLU A 1 126 ? -0.870 -5.136 -6.827 1.00 97.12 126 GLU A N 1
ATOM 1020 C CA . GLU A 1 126 ? -0.369 -6.505 -6.988 1.00 97.12 126 GLU A CA 1
ATOM 1021 C C . GLU A 1 126 ? -0.657 -7.331 -5.733 1.00 97.12 126 GLU A C 1
ATOM 1023 O O . GLU A 1 126 ? -1.162 -8.444 -5.827 1.00 97.12 126 GLU A O 1
ATOM 1028 N N . TYR A 1 127 ? -0.377 -6.765 -4.558 1.00 97.88 127 TYR A N 1
ATOM 1029 C CA . TYR A 1 127 ? -0.800 -7.316 -3.276 1.00 97.88 127 TYR A CA 1
ATOM 1030 C C . TYR A 1 127 ? -0.887 -6.223 -2.211 1.00 97.88 127 TYR A C 1
ATOM 1032 O O . TYR A 1 127 ? -0.230 -5.181 -2.301 1.00 97.88 127 TYR A O 1
ATOM 1040 N N . ALA A 1 128 ? -1.652 -6.502 -1.158 1.00 98.19 128 ALA A N 1
ATOM 1041 C CA . ALA A 1 128 ? -1.648 -5.723 0.068 1.00 98.19 128 ALA A CA 1
ATOM 1042 C C . ALA A 1 128 ? -1.707 -6.655 1.284 1.00 98.19 128 ALA A C 1
ATOM 1044 O O . ALA A 1 128 ? -2.392 -7.675 1.260 1.00 98.19 128 ALA A O 1
ATOM 1045 N N . GLN A 1 129 ? -0.963 -6.323 2.337 1.00 97.25 129 GLN A N 1
ATOM 1046 C CA . GLN A 1 129 ? -0.859 -7.147 3.540 1.00 97.25 129 GLN A CA 1
ATOM 1047 C C . GLN A 1 129 ? -0.671 -6.301 4.796 1.00 97.25 129 GLN A C 1
ATOM 1049 O O . GLN A 1 129 ? -0.147 -5.185 4.754 1.00 97.25 129 GLN A O 1
ATOM 1054 N N . THR A 1 130 ? -1.056 -6.861 5.935 1.00 96.44 130 THR A N 1
ATOM 1055 C CA . THR A 1 130 ? -0.799 -6.263 7.242 1.00 96.44 130 THR A CA 1
ATOM 1056 C C . THR A 1 130 ? 0.651 -6.478 7.686 1.00 96.44 130 THR A C 1
ATOM 1058 O O . THR A 1 130 ? 1.374 -7.326 7.155 1.00 96.44 130 THR A O 1
ATOM 1061 N N . ILE A 1 131 ? 1.103 -5.681 8.658 1.00 93.12 131 ILE A N 1
ATOM 1062 C CA . ILE A 1 131 ? 2.430 -5.829 9.268 1.00 93.12 131 ILE A CA 1
ATOM 1063 C C . ILE A 1 131 ? 2.276 -6.603 10.578 1.00 93.12 131 ILE A C 1
ATOM 1065 O O . ILE A 1 131 ? 1.670 -6.099 11.523 1.00 93.12 131 ILE A O 1
ATOM 1069 N N . GLY A 1 132 ? 2.832 -7.815 10.630 1.00 87.94 132 GLY A N 1
ATOM 1070 C CA . GLY A 1 132 ? 2.889 -8.631 11.842 1.00 87.94 132 GLY A CA 1
ATOM 1071 C C . GLY A 1 132 ? 3.969 -8.156 12.818 1.00 87.94 132 GLY A C 1
ATOM 1072 O O . GLY A 1 132 ? 5.064 -7.761 12.420 1.00 87.94 132 GLY A O 1
ATOM 1073 N N . ILE A 1 133 ? 3.659 -8.215 14.106 1.00 83.31 133 ILE A N 1
ATOM 1074 C CA . ILE A 1 133 ? 4.559 -8.007 15.235 1.00 83.31 133 ILE A CA 1
ATOM 1075 C C . ILE A 1 133 ? 4.859 -9.393 15.801 1.00 83.31 133 ILE A C 1
ATOM 1077 O O . ILE A 1 133 ? 3.978 -10.069 16.337 1.00 83.31 133 ILE A O 1
ATOM 1081 N N . HIS A 1 134 ? 6.112 -9.815 15.672 1.00 80.31 134 HIS A N 1
ATOM 1082 C CA . HIS A 1 134 ? 6.582 -11.097 16.180 1.00 80.31 134 HIS A CA 1
ATOM 1083 C C . HIS A 1 134 ? 7.367 -10.879 17.472 1.00 80.31 134 HIS A C 1
ATOM 1085 O O . HIS A 1 134 ? 8.247 -10.019 17.532 1.00 80.31 134 HIS A O 1
ATOM 1091 N N . ARG A 1 135 ? 7.053 -11.658 18.511 1.00 74.31 135 ARG A N 1
ATOM 1092 C CA . ARG A 1 135 ? 7.854 -11.683 19.737 1.00 74.31 135 ARG A CA 1
ATOM 1093 C C . ARG A 1 135 ? 9.124 -12.489 19.475 1.00 74.31 135 ARG A C 1
ATOM 1095 O O . ARG A 1 135 ? 9.050 -13.637 19.051 1.00 74.31 135 ARG A O 1
ATOM 1102 N N . ILE A 1 136 ? 10.276 -11.879 19.729 1.00 77.62 136 ILE A N 1
ATOM 1103 C CA . ILE A 1 136 ? 11.561 -12.576 19.796 1.00 77.62 136 ILE A CA 1
ATOM 1104 C C . ILE A 1 136 ? 11.756 -13.073 21.227 1.00 77.62 136 ILE A C 1
ATOM 1106 O O . ILE A 1 136 ? 11.883 -12.273 22.150 1.00 77.62 136 ILE A O 1
ATOM 1110 N N . THR A 1 137 ? 11.773 -14.390 21.414 1.00 72.75 137 THR A N 1
ATOM 1111 C CA . THR A 1 137 ? 12.225 -14.989 22.672 1.00 72.75 137 THR A CA 1
ATOM 1112 C C . THR A 1 137 ? 13.747 -15.026 22.639 1.00 72.75 137 THR A C 1
ATOM 1114 O O . THR A 1 137 ? 14.330 -15.737 21.820 1.00 72.75 137 THR A O 1
ATOM 1117 N N . LEU A 1 138 ? 14.398 -14.242 23.498 1.00 71.88 138 LEU A N 1
ATOM 1118 C CA . LEU A 1 138 ? 15.843 -14.338 23.690 1.00 71.88 138 LEU A CA 1
ATOM 1119 C C . LEU A 1 138 ? 16.136 -15.706 24.313 1.00 71.88 138 LEU A C 1
ATOM 1121 O O . LEU A 1 138 ? 15.680 -15.989 25.417 1.00 71.88 138 LEU A O 1
ATOM 1125 N N . GLN A 1 139 ? 16.857 -16.572 23.600 1.00 65.25 139 GLN A N 1
ATOM 1126 C CA . GLN A 1 139 ? 17.390 -17.780 24.220 1.00 65.25 139 GLN A CA 1
ATOM 1127 C C . GLN A 1 139 ? 18.525 -17.364 25.160 1.00 65.25 139 GLN A C 1
ATOM 1129 O O . GLN A 1 139 ? 19.572 -16.891 24.713 1.00 65.25 139 GLN A O 1
ATOM 1134 N N . GLU A 1 140 ? 18.304 -17.503 26.466 1.00 62.50 140 GLU A N 1
ATOM 1135 C CA . GLU A 1 140 ? 19.346 -17.367 27.482 1.00 62.50 140 GLU A CA 1
ATOM 1136 C C . GLU A 1 140 ? 20.430 -18.421 27.209 1.00 62.50 140 GLU A C 1
ATOM 1138 O O . GLU A 1 140 ? 20.201 -19.616 27.375 1.00 62.50 140 GLU A O 1
ATOM 1143 N N . GLY A 1 141 ? 21.606 -18.005 26.725 1.00 58.28 141 GLY A N 1
ATOM 1144 C CA . GLY A 1 141 ? 22.694 -18.958 26.475 1.00 58.28 141 GLY A CA 1
ATOM 1145 C C . GLY A 1 141 ? 23.861 -18.498 25.607 1.00 58.28 141 GLY A C 1
ATOM 1146 O O . GLY A 1 141 ? 24.890 -19.173 25.596 1.00 58.28 141 GLY A O 1
ATOM 1147 N N . VAL A 1 142 ? 23.780 -17.358 24.911 1.00 61.22 142 VAL A N 1
ATOM 1148 C CA . VAL A 1 142 ? 24.938 -16.847 24.156 1.00 61.22 142 VAL A CA 1
ATOM 1149 C C . VAL A 1 142 ? 25.923 -16.186 25.125 1.00 61.22 142 VAL A C 1
ATOM 1151 O O . VAL A 1 142 ? 25.873 -14.982 25.368 1.00 61.22 142 VAL A O 1
ATOM 1154 N N . LYS A 1 143 ? 26.819 -16.988 25.714 1.00 53.75 143 LYS A N 1
ATOM 1155 C CA . LYS A 1 143 ? 28.034 -16.473 26.356 1.00 53.75 143 LYS A CA 1
ATOM 1156 C C . LYS A 1 143 ? 28.934 -15.897 25.266 1.00 53.75 143 LYS A C 1
ATOM 1158 O O . LYS A 1 143 ? 29.540 -16.649 24.505 1.00 53.75 143 LYS A O 1
ATOM 1163 N N . TYR A 1 144 ? 29.031 -14.575 25.204 1.00 57.00 144 TYR A N 1
ATOM 1164 C CA . TYR A 1 144 ? 30.095 -13.918 24.458 1.00 57.00 144 TYR A CA 1
ATOM 1165 C C . TYR A 1 144 ? 31.412 -14.209 25.187 1.00 57.00 144 TYR A C 1
ATOM 1167 O O . TYR A 1 144 ? 31.537 -13.920 26.376 1.00 57.00 144 TYR A O 1
ATOM 1175 N N . LYS A 1 145 ? 32.355 -14.870 24.506 1.00 56.00 145 LYS A N 1
ATOM 1176 C CA . LYS A 1 145 ? 33.748 -14.895 24.958 1.00 56.00 145 LYS A CA 1
ATOM 1177 C C . LYS A 1 145 ? 34.333 -13.520 24.649 1.00 56.00 145 LYS A C 1
ATOM 1179 O O . LYS A 1 145 ? 34.316 -13.124 23.485 1.00 56.00 145 LYS A O 1
ATOM 1184 N N . GLU A 1 146 ? 34.755 -12.824 25.699 1.00 60.91 146 GLU A N 1
ATOM 1185 C CA . GLU A 1 146 ? 35.640 -11.655 25.620 1.00 60.91 146 GLU A CA 1
ATOM 1186 C C . GLU A 1 146 ? 37.002 -12.029 25.020 1.00 60.91 146 GLU A C 1
ATOM 1188 O O . GLU A 1 146 ? 37.439 -13.192 25.221 1.00 60.91 146 GLU A O 1
#

Secondary structure (DSSP, 8-state):
----------SSSSSHHHHHHHHHHHHTT---PPEEEEEEEEEEE-TTS-HHHHHHHHTTS--S-HHHHHHHHHTT--EEEESSTT----SSTTS---TTEEEEE--TTS-HHHHHHHHHTSTTEEEEEEEEE------TT-----

Radius of gyration: 27.7 Å; chains: 1; bounding box: 83×86×43 Å

Sequence (146 aa):
MRVAKRPLIFHSLLIIPFLLFVTTAMLAMERERPSVVGDTIIVKFKPSLELNSIIKMTQGKPSGILSIDRLIKRYRVKEVRQQFIGSKPPQNPNQPDLSRIYKVKFDLKFEPQEVARVFSEDPHVEYAQTIGIHRITLQEGVKYKE

pLDDT: mean 81.75, std 17.32, range [45.09, 98.19]

Foldseek 3Di:
DDDDDDDDPDDPPPPVVVVVVVVVVVVVPPDPDFDFDQFKKKWFFDPPQDVCLLVCVQVVHHSPDPLVSCLCVVQVWPHKAQPDPPFDADPDPPDDRSRRMIMTGGDSVDGQVVSQVSSQPDPGIPGMGTHGDDDDDDDPDPDDDD